Protein AF-A0A7C7Q3C3-F1 (afdb_monomer_lite)

Foldseek 3Di:
DDLVVVLVVLVVVLVVLVVQLVVCVVVVVVVSVVVSVVVNVVSVVVNVVSVCVVVVPDD

Structure (mmCIF, N/CA/C/O backbone):
data_AF-A0A7C7Q3C3-F1
#
_entry.id   AF-A0A7C7Q3C3-F1
#
loop_
_atom_site.group_PDB
_atom_site.id
_atom_site.type_symbol
_atom_site.label_atom_id
_atom_site.label_alt_id
_atom_site.label_comp_id
_atom_site.label_asym_id
_atom_site.label_entity_id
_atom_site.label_seq_id
_atom_site.pdbx_PDB_ins_code
_atom_site.Cartn_x
_atom_site.Cartn_y
_atom_site.Cartn_z
_atom_site.occupancy
_atom_site.B_iso_or_equiv
_atom_site.auth_seq_id
_atom_site.auth_comp_id
_atom_site.auth_asym_id
_atom_site.auth_atom_id
_atom_site.pdbx_PDB_model_num
ATOM 1 N N . MET A 1 1 ? 10.577 13.540 -13.174 1.00 70.50 1 MET A N 1
ATOM 2 C CA . MET A 1 1 ? 10.608 12.614 -12.032 1.00 70.50 1 MET A CA 1
ATOM 3 C C . MET A 1 1 ? 10.935 11.246 -12.605 1.00 70.50 1 MET A C 1
ATOM 5 O O . MET A 1 1 ? 10.195 10.814 -13.483 1.00 70.50 1 MET A O 1
ATOM 9 N N . SER A 1 2 ? 12.074 10.656 -12.252 1.00 87.94 2 SER A N 1
ATOM 10 C CA . SER A 1 2 ? 12.495 9.331 -12.720 1.00 87.94 2 SER A CA 1
ATOM 11 C C . SER A 1 2 ? 11.610 8.227 -12.125 1.00 87.94 2 SER A C 1
ATOM 13 O O . SER A 1 2 ? 10.911 8.454 -11.134 1.00 87.94 2 SER A O 1
ATOM 15 N N . ALA A 1 3 ? 11.632 7.029 -12.720 1.00 86.81 3 ALA A N 1
ATOM 16 C CA . ALA A 1 3 ? 10.944 5.853 -12.174 1.00 86.81 3 ALA A CA 1
ATOM 17 C C . ALA A 1 3 ? 11.380 5.563 -10.727 1.00 86.81 3 ALA A C 1
ATOM 19 O O . ALA A 1 3 ? 10.545 5.311 -9.863 1.00 86.81 3 ALA A O 1
ATOM 20 N N . GLU A 1 4 ? 12.670 5.735 -10.445 1.00 90.06 4 GLU A N 1
ATOM 21 C CA . GLU A 1 4 ? 13.271 5.566 -9.123 1.00 90.06 4 GLU A CA 1
ATOM 22 C C . GLU A 1 4 ? 12.760 6.611 -8.110 1.00 90.06 4 GLU A C 1
ATOM 24 O O . GLU A 1 4 ? 12.402 6.274 -6.981 1.00 90.06 4 GLU A O 1
ATOM 29 N N . GLU A 1 5 ? 12.607 7.875 -8.526 1.00 93.19 5 GLU A N 1
ATOM 30 C CA . GLU A 1 5 ? 11.988 8.919 -7.696 1.00 93.19 5 GLU A CA 1
ATOM 31 C C . GLU A 1 5 ? 10.497 8.641 -7.427 1.00 93.19 5 GLU A C 1
ATOM 33 O O . GLU A 1 5 ? 9.996 8.943 -6.340 1.00 93.19 5 GLU A O 1
ATOM 38 N N . ILE A 1 6 ? 9.771 8.073 -8.398 1.00 93.88 6 ILE A N 1
ATOM 39 C CA . ILE A 1 6 ? 8.371 7.653 -8.222 1.00 93.88 6 ILE A CA 1
ATOM 40 C C . ILE A 1 6 ? 8.296 6.485 -7.231 1.00 93.88 6 ILE A C 1
ATOM 42 O O . ILE A 1 6 ? 7.496 6.538 -6.294 1.00 93.88 6 ILE A O 1
ATOM 46 N N . ALA A 1 7 ? 9.136 5.461 -7.404 1.00 95.06 7 ALA A N 1
ATOM 47 C CA . ALA A 1 7 ? 9.192 4.293 -6.533 1.00 95.06 7 ALA A CA 1
ATOM 48 C C . ALA A 1 7 ? 9.503 4.695 -5.085 1.00 95.06 7 ALA A C 1
ATOM 50 O O . ALA A 1 7 ? 8.754 4.329 -4.180 1.00 95.06 7 ALA A O 1
ATOM 51 N N . GLY A 1 8 ? 10.513 5.545 -4.868 1.00 96.31 8 GLY A N 1
ATOM 52 C CA . GLY A 1 8 ? 10.860 6.040 -3.534 1.00 96.31 8 GLY A CA 1
ATOM 53 C C . GLY A 1 8 ? 9.703 6.775 -2.845 1.00 96.31 8 GLY A C 1
ATOM 54 O O . GLY A 1 8 ? 9.429 6.550 -1.664 1.00 96.31 8 GLY A O 1
ATOM 55 N N . LYS A 1 9 ? 8.949 7.601 -3.585 1.00 97.19 9 LYS A N 1
ATOM 56 C CA . LYS A 1 9 ? 7.746 8.261 -3.045 1.00 97.19 9 LYS A CA 1
ATOM 57 C C . LYS A 1 9 ? 6.635 7.267 -2.713 1.00 97.19 9 LYS A C 1
ATOM 59 O O . LYS A 1 9 ? 5.990 7.405 -1.676 1.00 97.19 9 LYS A O 1
ATOM 64 N N . LEU A 1 10 ? 6.403 6.271 -3.566 1.00 97.62 10 LEU A N 1
ATOM 65 C CA . LEU A 1 10 ? 5.396 5.235 -3.324 1.00 97.62 10 LEU A CA 1
ATOM 66 C C . LEU A 1 10 ? 5.747 4.365 -2.110 1.00 97.62 10 LEU A C 1
ATOM 68 O O . LEU A 1 10 ? 4.857 4.032 -1.331 1.00 97.62 10 LEU A O 1
ATOM 72 N N . GLU A 1 11 ? 7.023 4.044 -1.893 1.00 97.88 11 GLU A N 1
ATOM 73 C CA . GLU A 1 11 ? 7.479 3.329 -0.695 1.00 97.88 11 GLU A CA 1
ATOM 74 C C . GLU A 1 11 ? 7.260 4.146 0.583 1.00 97.88 11 GLU A C 1
ATOM 76 O O . GLU A 1 11 ? 6.785 3.608 1.591 1.00 97.88 11 GLU A O 1
ATOM 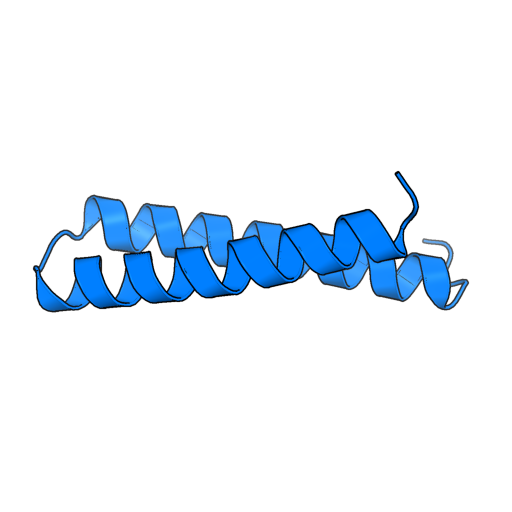81 N N . GLN A 1 12 ? 7.531 5.454 0.540 1.00 98.25 12 GLN A N 1
ATOM 82 C CA . GLN A 1 12 ? 7.232 6.348 1.657 1.00 98.25 12 GLN A CA 1
ATOM 83 C C . GLN A 1 12 ? 5.724 6.385 1.953 1.00 98.25 12 GLN A C 1
ATOM 85 O O . GLN A 1 12 ? 5.318 6.173 3.098 1.00 98.25 12 GLN A O 1
ATOM 90 N N . ILE A 1 13 ? 4.890 6.567 0.924 1.00 98.19 13 ILE A N 1
ATOM 91 C CA . ILE A 1 13 ? 3.425 6.554 1.054 1.00 98.19 13 ILE A CA 1
ATOM 92 C C . ILE A 1 13 ? 2.943 5.216 1.633 1.00 98.19 13 ILE A C 1
ATOM 94 O O . ILE A 1 13 ? 2.092 5.194 2.521 1.00 98.19 13 ILE A O 1
ATOM 98 N N . LEU A 1 14 ? 3.500 4.089 1.180 1.00 98.44 14 LEU A N 1
ATOM 99 C CA . LEU A 1 14 ? 3.156 2.759 1.686 1.00 98.44 14 LEU A CA 1
ATOM 100 C C . LEU A 1 14 ? 3.461 2.622 3.184 1.00 98.44 14 LEU A C 1
ATOM 102 O O . LEU A 1 14 ? 2.664 2.045 3.928 1.00 98.44 14 LEU A O 1
ATOM 106 N N . LYS A 1 15 ? 4.603 3.152 3.634 1.00 98.50 15 LYS A N 1
ATOM 107 C CA . LYS A 1 15 ? 4.988 3.164 5.050 1.00 98.50 15 LYS A CA 1
ATOM 108 C C . LYS A 1 15 ? 4.014 3.997 5.887 1.00 98.50 15 LYS A C 1
ATOM 110 O O . LYS A 1 15 ? 3.551 3.517 6.921 1.00 98.50 15 LYS A O 1
ATOM 115 N N . GLU A 1 16 ? 3.675 5.198 5.432 1.00 98.56 16 GLU A N 1
ATOM 116 C CA . GLU A 1 16 ? 2.735 6.094 6.119 1.00 98.56 16 GLU A CA 1
ATOM 117 C C . GLU A 1 16 ? 1.318 5.495 6.171 1.00 98.56 16 GLU A C 1
ATOM 119 O O . GLU A 1 16 ? 0.689 5.468 7.229 1.00 98.56 16 GLU A O 1
ATOM 124 N N . LEU A 1 17 ? 0.834 4.901 5.075 1.00 98.44 17 LEU A N 1
ATOM 125 C CA . LEU A 1 17 ? -0.471 4.230 5.037 1.00 98.44 17 LEU A CA 1
ATOM 126 C C . LEU A 1 17 ? -0.559 3.044 6.003 1.00 98.44 17 LEU A C 1
ATOM 128 O O . LEU A 1 17 ? -1.610 2.827 6.609 1.00 98.44 17 LEU A O 1
ATOM 132 N N . ARG A 1 18 ? 0.529 2.283 6.181 1.00 98.50 18 ARG A N 1
ATOM 133 C CA . ARG A 1 18 ? 0.589 1.202 7.180 1.00 98.50 18 ARG A CA 1
ATOM 134 C C . ARG A 1 18 ? 0.474 1.744 8.601 1.00 98.50 18 ARG A C 1
ATOM 136 O O . ARG A 1 18 ? -0.251 1.165 9.403 1.00 98.50 18 ARG A O 1
ATOM 143 N N . GLN A 1 19 ? 1.130 2.866 8.899 1.00 98.50 19 GLN A N 1
ATOM 144 C CA . GLN A 1 19 ? 0.998 3.527 10.201 1.00 98.50 19 GLN A CA 1
ATOM 145 C C . GLN A 1 19 ? -0.438 4.006 10.439 1.00 98.50 19 GLN A C 1
ATOM 147 O O . GLN A 1 19 ? -1.002 3.731 11.496 1.00 98.50 19 GLN A O 1
ATOM 152 N N . VAL A 1 20 ? -1.064 4.636 9.439 1.00 98.31 20 VAL A N 1
ATOM 153 C CA . VAL A 1 20 ? -2.477 5.048 9.504 1.00 98.31 20 VAL A CA 1
ATOM 154 C C . VAL A 1 20 ? -3.395 3.847 9.734 1.00 98.31 20 VAL A C 1
ATOM 156 O O . VAL A 1 20 ? -4.313 3.932 10.549 1.00 98.31 20 VAL A O 1
ATOM 159 N N . ASN A 1 21 ? -3.153 2.720 9.056 1.00 98.50 21 ASN A N 1
ATOM 160 C CA . ASN A 1 21 ? -3.964 1.517 9.230 1.00 98.50 21 ASN A CA 1
ATOM 161 C C . ASN A 1 21 ? -3.878 0.961 10.657 1.00 98.50 21 ASN A C 1
ATOM 163 O O . ASN A 1 21 ? -4.910 0.677 11.261 1.00 98.50 21 ASN A O 1
ATOM 167 N N . GLU A 1 22 ? -2.668 0.866 11.214 1.00 98.44 22 GLU A N 1
ATOM 168 C CA . GLU A 1 22 ? -2.459 0.408 12.591 1.00 98.44 22 GLU A CA 1
ATOM 169 C C . GLU A 1 22 ? -3.078 1.374 13.611 1.00 98.44 22 GLU A C 1
ATOM 171 O O . GLU A 1 22 ? -3.749 0.938 14.546 1.00 98.44 22 GLU A O 1
ATOM 176 N N . MET A 1 23 ? -2.946 2.690 13.411 1.00 98.38 23 MET A N 1
ATOM 177 C CA . MET A 1 23 ? -3.614 3.691 14.252 1.00 98.38 23 MET A CA 1
ATOM 178 C C . MET A 1 23 ? -5.140 3.542 14.209 1.00 98.38 23 MET A C 1
ATOM 180 O O . MET A 1 23 ? -5.792 3.581 15.25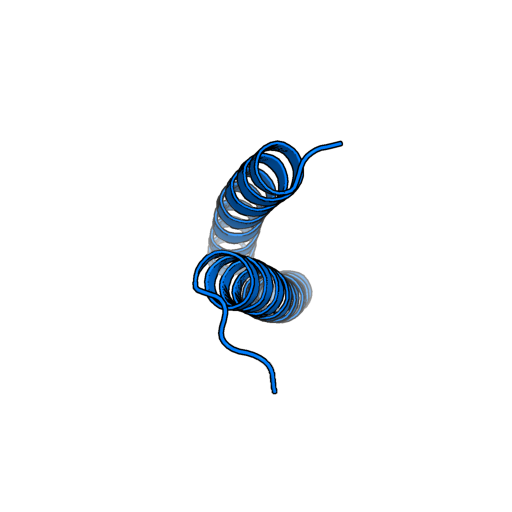5 1.00 98.38 23 MET A O 1
ATOM 184 N N . ALA A 1 24 ? -5.709 3.342 13.017 1.00 98.31 24 ALA A N 1
ATOM 185 C CA . ALA A 1 24 ? -7.144 3.155 12.831 1.00 98.31 24 ALA A CA 1
ATOM 186 C C . ALA A 1 24 ? -7.642 1.872 13.503 1.00 98.31 24 ALA A C 1
ATOM 188 O O . ALA A 1 24 ? -8.652 1.910 14.204 1.00 98.31 24 ALA A O 1
ATOM 189 N N . LYS A 1 25 ? -6.904 0.769 13.348 1.00 97.62 25 LYS A N 1
ATOM 190 C CA . LYS A 1 25 ? -7.181 -0.514 13.999 1.00 97.62 25 LYS A CA 1
ATOM 191 C C . LYS A 1 25 ? -7.163 -0.383 15.523 1.00 97.62 25 LYS A C 1
ATOM 193 O O . LYS A 1 25 ? -8.120 -0.778 16.179 1.00 97.62 25 LYS A O 1
ATOM 198 N N . ASN A 1 26 ? -6.127 0.246 16.081 1.00 98.25 26 ASN A N 1
ATOM 199 C CA . ASN A 1 26 ? -6.002 0.463 17.527 1.00 98.25 26 ASN A CA 1
ATOM 200 C C . ASN A 1 26 ? -7.086 1.399 18.085 1.00 98.25 26 ASN A C 1
ATOM 202 O O . ASN A 1 26 ? -7.478 1.276 19.242 1.00 98.25 26 ASN A O 1
ATOM 206 N N . SER A 1 27 ? -7.591 2.314 17.256 1.00 98.06 27 SER A N 1
ATOM 207 C CA . SER A 1 27 ? -8.643 3.271 17.622 1.00 98.06 27 SER A CA 1
ATOM 208 C C . SER A 1 27 ? -10.060 2.783 17.279 1.00 98.06 27 SER A C 1
ATOM 210 O O . SER A 1 27 ? -11.015 3.536 17.451 1.00 98.06 27 SER A O 1
ATOM 212 N N . ASN A 1 28 ? -10.217 1.549 16.779 1.00 96.88 28 ASN A N 1
ATOM 213 C CA . ASN A 1 28 ? -11.482 0.987 16.281 1.00 96.88 28 ASN A CA 1
ATOM 214 C C . ASN A 1 28 ? -12.187 1.858 15.214 1.00 96.88 28 ASN A C 1
ATOM 216 O O . ASN A 1 28 ? -13.416 1.885 15.114 1.00 96.88 28 ASN A O 1
ATOM 220 N N . ILE A 1 29 ? -11.420 2.574 14.385 1.00 98.00 29 ILE A N 1
ATOM 221 C CA . ILE A 1 29 ? -11.939 3.420 13.301 1.00 98.00 29 ILE A CA 1
ATOM 222 C C . ILE A 1 29 ? -12.021 2.589 12.012 1.00 98.00 29 ILE A C 1
ATOM 224 O O . ILE A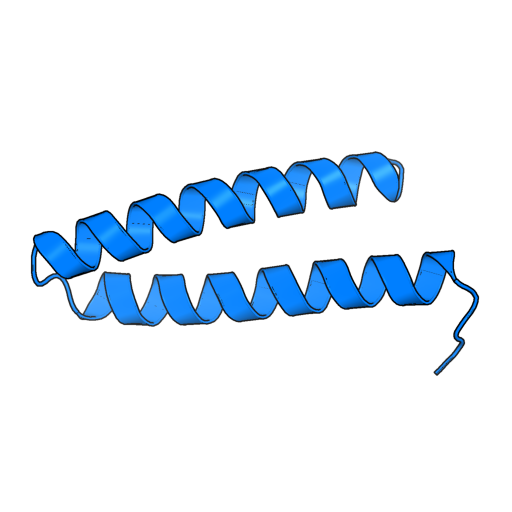 1 29 ? -11.220 2.739 11.086 1.00 98.00 29 ILE A O 1
ATOM 228 N N . TYR A 1 30 ? -13.021 1.707 11.943 1.00 96.31 30 TYR A N 1
ATOM 229 C CA . TYR A 1 30 ? -13.180 0.715 10.867 1.00 96.31 30 TYR A CA 1
ATOM 230 C C . TYR A 1 30 ? -13.182 1.299 9.447 1.00 96.31 30 TYR A C 1
ATOM 232 O O . TYR A 1 30 ? -12.648 0.695 8.517 1.00 96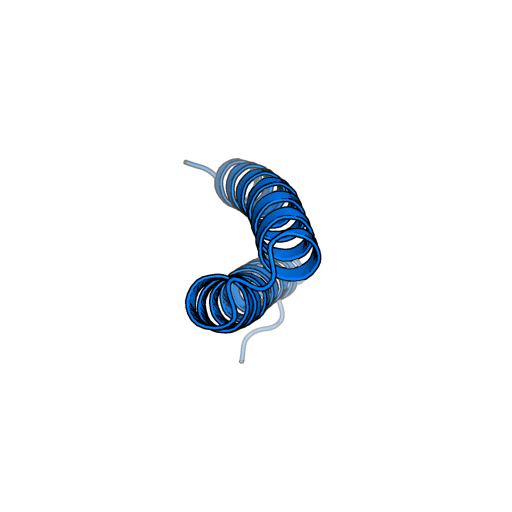.31 30 TYR A O 1
ATOM 240 N N . VAL A 1 31 ? -13.774 2.483 9.257 1.00 97.94 31 VAL A N 1
ATOM 241 C CA . VAL A 1 31 ? -13.825 3.140 7.941 1.00 97.94 31 VAL A CA 1
ATOM 242 C C . VAL A 1 31 ? -12.416 3.487 7.460 1.00 97.94 31 VAL A C 1
ATOM 244 O O . VAL A 1 31 ? -12.058 3.181 6.323 1.00 97.94 31 VAL A O 1
ATOM 247 N N . VAL A 1 32 ? -11.594 4.067 8.338 1.00 97.88 32 VAL A N 1
ATOM 248 C CA . VAL A 1 32 ? -10.212 4.437 8.012 1.00 97.88 32 VAL A CA 1
ATOM 249 C C . VAL A 1 32 ? -9.363 3.186 7.816 1.00 97.88 32 VAL A C 1
ATOM 251 O O . VAL A 1 32 ? -8.572 3.140 6.876 1.00 97.88 32 VAL A O 1
ATOM 254 N N . GLU A 1 33 ? -9.564 2.142 8.623 1.00 98.00 33 GLU A N 1
ATOM 255 C CA . GLU A 1 33 ? -8.883 0.855 8.447 1.00 98.00 33 GLU A CA 1
ATOM 256 C C . GLU A 1 33 ? -9.166 0.253 7.057 1.00 98.00 33 GLU A C 1
ATOM 258 O O . GLU A 1 33 ? -8.245 -0.143 6.340 1.00 98.00 33 GLU A O 1
ATOM 263 N N . ARG A 1 34 ? -10.434 0.224 6.630 1.00 97.94 34 ARG A N 1
ATOM 264 C CA . ARG A 1 34 ? -10.820 -0.307 5.315 1.00 97.94 34 ARG A CA 1
ATOM 265 C C . ARG A 1 34 ? -10.229 0.514 4.168 1.00 97.94 34 ARG A C 1
ATOM 267 O O . ARG A 1 34 ? -9.696 -0.064 3.221 1.00 97.94 34 ARG A O 1
ATOM 274 N N . VAL A 1 35 ? -10.321 1.842 4.244 1.00 98.12 35 VAL A N 1
ATOM 275 C CA . VAL A 1 35 ? -9.803 2.740 3.198 1.00 98.12 35 VAL A CA 1
ATOM 276 C C . VAL A 1 35 ? -8.285 2.626 3.093 1.00 98.12 35 VAL A C 1
ATOM 278 O O . VAL A 1 35 ? -7.763 2.428 1.998 1.00 98.12 35 VAL A O 1
ATOM 281 N N . SER A 1 36 ? -7.570 2.670 4.218 1.00 98.00 36 SER A N 1
ATOM 282 C CA . SER A 1 36 ? -6.108 2.538 4.226 1.00 98.00 36 SER A CA 1
ATOM 283 C C . SER A 1 36 ? -5.645 1.174 3.706 1.00 98.00 36 SER A C 1
ATOM 285 O O . SER A 1 36 ? -4.717 1.138 2.904 1.00 98.00 36 SER A O 1
ATOM 287 N N . LYS A 1 37 ? -6.328 0.063 4.034 1.00 97.94 37 LYS A N 1
ATOM 288 C CA . LYS A 1 37 ? -6.052 -1.259 3.428 1.00 97.94 37 LYS A CA 1
ATOM 289 C C . LYS A 1 37 ? -6.182 -1.252 1.908 1.00 97.94 37 LYS A C 1
ATOM 291 O O . LYS A 1 37 ? -5.336 -1.819 1.220 1.00 97.94 37 LYS A O 1
ATOM 296 N N . HIS A 1 38 ? -7.223 -0.612 1.380 1.00 98.12 38 HIS A N 1
ATOM 297 C CA . HIS A 1 38 ? -7.408 -0.512 -0.064 1.00 98.12 38 HIS A CA 1
ATOM 298 C C . HIS A 1 38 ? -6.274 0.290 -0.713 1.00 98.12 38 HIS A C 1
ATOM 300 O O . HIS A 1 38 ? -5.668 -0.175 -1.674 1.00 98.12 38 HIS A O 1
ATOM 306 N N . LEU A 1 39 ? -5.931 1.451 -0.147 1.00 98.38 39 LEU A N 1
ATOM 307 C CA . LEU A 1 39 ? -4.842 2.292 -0.647 1.00 98.38 39 LEU A CA 1
ATOM 308 C C . LEU A 1 39 ? -3.483 1.582 -0.599 1.00 98.38 39 LEU A C 1
ATOM 310 O O . LEU A 1 39 ? -2.721 1.676 -1.556 1.00 98.38 39 LEU A O 1
ATOM 314 N N . ILE A 1 40 ? -3.201 0.821 0.464 1.00 98.56 40 ILE A N 1
ATOM 315 C CA . ILE A 1 40 ? -1.999 -0.022 0.567 1.00 98.56 40 ILE A CA 1
ATOM 316 C C . ILE A 1 40 ? -1.904 -0.968 -0.636 1.00 98.56 40 ILE A C 1
ATOM 318 O O . ILE A 1 40 ? -0.863 -1.018 -1.287 1.00 98.56 40 ILE A O 1
ATOM 322 N N . SER A 1 41 ? -2.992 -1.669 -0.966 1.00 98.12 41 SER A N 1
ATOM 323 C CA . SER A 1 41 ? -3.026 -2.606 -2.096 1.00 98.12 41 SER A CA 1
ATOM 324 C C . SER A 1 41 ? -2.798 -1.916 -3.448 1.00 98.12 41 SER A C 1
ATOM 326 O O . SER A 1 41 ? -2.050 -2.435 -4.280 1.00 98.12 41 SER A O 1
ATOM 328 N N . HIS A 1 42 ? -3.374 -0.728 -3.662 1.00 98.00 42 HIS A N 1
ATOM 329 C CA . HIS A 1 42 ? -3.130 0.067 -4.875 1.00 98.00 42 HIS A CA 1
ATOM 330 C C . HIS A 1 42 ? -1.665 0.478 -5.007 1.00 98.00 42 HIS A C 1
ATOM 332 O O . HIS A 1 42 ? -1.060 0.280 -6.057 1.00 98.00 42 HIS A O 1
ATOM 338 N N . VAL A 1 43 ? -1.069 0.996 -3.932 1.00 98.1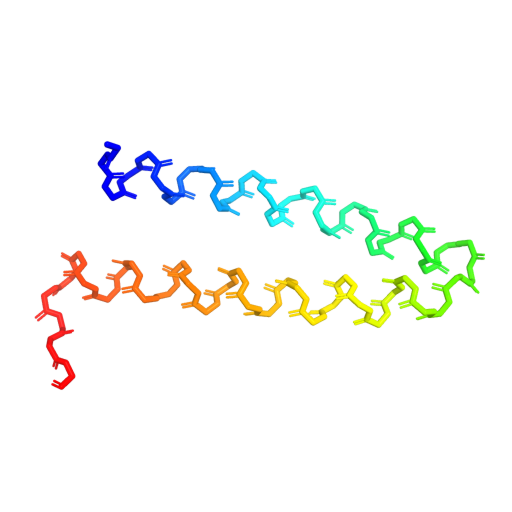2 43 VAL A N 1
ATOM 339 C CA . VAL A 1 43 ? 0.340 1.418 -3.929 1.00 98.12 43 VAL A CA 1
ATOM 340 C C . VAL A 1 43 ? 1.275 0.233 -4.181 1.00 98.12 43 VAL A C 1
ATOM 342 O O . VAL A 1 43 ? 2.230 0.361 -4.943 1.00 98.12 43 VAL A O 1
ATOM 345 N N . GLN A 1 44 ? 0.980 -0.939 -3.610 1.00 97.44 44 GLN A N 1
ATOM 346 C CA . GLN A 1 44 ? 1.728 -2.168 -3.895 1.00 97.44 44 GLN A CA 1
ATOM 347 C C . GLN A 1 44 ? 1.634 -2.567 -5.371 1.00 97.44 44 GLN A C 1
ATOM 349 O O . GLN A 1 44 ? 2.653 -2.888 -5.974 1.00 97.44 44 GLN A O 1
ATOM 354 N N . THR A 1 45 ? 0.444 -2.471 -5.969 1.00 96.81 45 THR A N 1
ATOM 355 C CA . THR A 1 45 ? 0.237 -2.768 -7.396 1.00 96.81 45 THR A CA 1
ATOM 356 C C . THR A 1 45 ? 1.047 -1.824 -8.289 1.00 96.81 45 THR A C 1
ATOM 358 O O . THR A 1 45 ? 1.666 -2.264 -9.254 1.00 96.81 45 THR A O 1
ATOM 361 N N . LEU A 1 46 ? 1.099 -0.532 -7.950 1.00 95.81 46 LEU A N 1
ATOM 362 C CA . LEU A 1 46 ? 1.912 0.447 -8.679 1.00 95.81 46 LEU A CA 1
ATOM 363 C C . LEU A 1 46 ? 3.413 0.144 -8.566 1.00 95.81 46 LEU A C 1
ATOM 365 O O . LEU A 1 46 ? 4.116 0.169 -9.572 1.00 95.81 46 LEU A O 1
ATOM 369 N N . LEU A 1 47 ? 3.897 -0.187 -7.364 1.00 95.75 47 LEU A N 1
ATOM 370 C CA . LEU A 1 47 ? 5.294 -0.577 -7.144 1.00 95.75 47 LEU A CA 1
ATOM 371 C C . LEU A 1 47 ? 5.670 -1.847 -7.918 1.00 95.75 47 LEU A C 1
ATOM 373 O O . LEU A 1 47 ? 6.762 -1.929 -8.473 1.00 95.75 47 LEU A O 1
ATOM 377 N N . GLU A 1 48 ? 4.777 -2.834 -7.978 1.00 93.69 48 GLU A N 1
ATOM 378 C CA . GLU A 1 48 ? 4.981 -4.031 -8.798 1.00 93.69 48 GLU A CA 1
ATOM 379 C C . GLU A 1 48 ? 5.013 -3.705 -10.292 1.00 93.69 48 GLU A C 1
ATOM 381 O O . GLU A 1 48 ? 5.853 -4.245 -11.009 1.00 93.69 48 GLU A O 1
ATOM 386 N N . GLY A 1 49 ? 4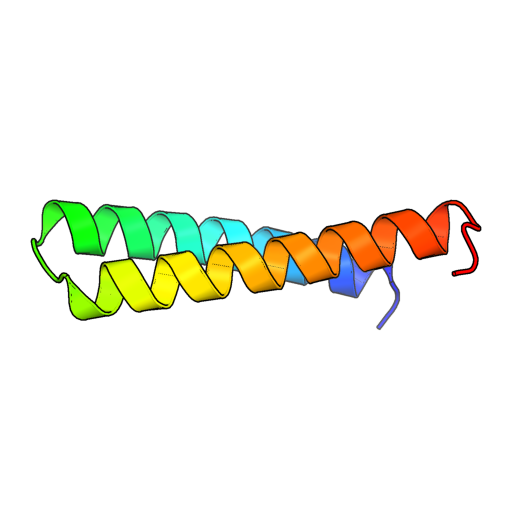.139 -2.806 -10.755 1.00 92.69 49 GLY A N 1
ATOM 387 C CA . GLY A 1 49 ? 4.132 -2.324 -12.135 1.00 92.69 49 GLY A CA 1
ATOM 388 C C . GLY A 1 49 ? 5.462 -1.683 -12.531 1.00 92.69 49 GLY A C 1
ATOM 389 O O . GLY A 1 49 ? 6.027 -2.047 -13.557 1.00 92.69 49 GLY A O 1
ATOM 390 N N . LEU A 1 50 ? 6.007 -0.812 -11.676 1.00 90.31 50 LEU A N 1
ATOM 391 C CA . LEU A 1 50 ? 7.308 -0.172 -11.905 1.00 90.31 50 LEU A CA 1
ATOM 392 C C . LEU A 1 50 ? 8.453 -1.193 -11.963 1.00 90.31 50 LEU A C 1
ATOM 394 O O . LEU A 1 50 ? 9.268 -1.146 -12.877 1.00 90.31 50 LEU A O 1
ATOM 398 N N . LYS A 1 51 ? 8.477 -2.171 -11.048 1.00 85.25 51 LYS A N 1
ATOM 399 C CA . LYS A 1 51 ? 9.500 -3.234 -11.048 1.00 85.25 51 LYS A CA 1
ATOM 400 C C . LYS A 1 51 ? 9.442 -4.119 -12.293 1.00 85.25 51 LYS A C 1
ATOM 402 O O . LYS A 1 51 ? 10.471 -4.613 -12.746 1.00 85.25 51 LYS A O 1
ATOM 407 N N . ARG A 1 52 ? 8.242 -4.369 -12.825 1.00 82.06 52 ARG A N 1
ATOM 408 C CA . ARG A 1 52 ? 8.061 -5.152 -14.058 1.00 82.06 52 ARG A CA 1
ATOM 409 C C . ARG A 1 52 ? 8.560 -4.393 -15.283 1.00 82.06 52 ARG A C 1
ATOM 411 O O . ARG A 1 52 ? 9.215 -5.009 -16.121 1.00 82.06 52 ARG A O 1
ATOM 418 N N . ASP A 1 53 ? 8.292 -3.091 -15.342 1.00 78.31 53 ASP A N 1
ATOM 419 C CA . ASP A 1 53 ? 8.768 -2.202 -16.407 1.00 78.31 53 ASP A CA 1
ATOM 420 C C . ASP A 1 53 ? 10.306 -2.106 -16.404 1.00 78.31 53 ASP A C 1
ATOM 422 O O . ASP A 1 53 ? 10.945 -2.321 -17.431 1.00 78.31 53 ASP A O 1
ATOM 426 N N . GLU A 1 54 ? 10.922 -1.941 -15.224 1.00 70.12 54 GLU A N 1
ATOM 427 C CA . GLU A 1 54 ? 12.388 -1.956 -15.059 1.00 70.12 54 GLU A CA 1
ATOM 428 C C . GLU A 1 54 ? 13.036 -3.281 -15.487 1.00 70.12 54 GLU A C 1
ATOM 430 O O . GLU A 1 54 ? 14.151 -3.296 -16.009 1.00 70.12 54 GLU A O 1
ATOM 435 N N . ALA A 1 55 ? 12.342 -4.403 -15.292 1.00 71.75 55 ALA A N 1
ATOM 436 C CA . ALA A 1 55 ? 12.819 -5.725 -15.685 1.00 71.75 55 ALA A CA 1
ATOM 437 C C . ALA A 1 55 ? 12.517 -6.084 -17.157 1.00 71.75 55 ALA A C 1
ATOM 439 O O . ALA A 1 55 ? 12.826 -7.197 -17.587 1.00 71.75 55 ALA A O 1
ATOM 440 N N . GLY A 1 56 ? 11.935 -5.164 -17.937 1.00 63.75 56 GLY A N 1
ATOM 441 C CA . GLY A 1 56 ? 11.658 -5.356 -19.363 1.00 63.75 56 GLY A CA 1
ATOM 442 C C . GLY A 1 56 ? 10.513 -6.327 -19.663 1.00 63.75 56 GLY A C 1
ATOM 443 O O . GLY A 1 56 ? 10.387 -6.795 -20.797 1.00 63.75 56 GLY A O 1
ATOM 444 N N . TYR A 1 57 ? 9.667 -6.644 -18.678 1.00 56.84 57 TYR A N 1
ATOM 445 C CA . TYR A 1 57 ? 8.481 -7.466 -18.905 1.00 56.84 57 TYR A CA 1
ATOM 446 C C . TYR A 1 57 ? 7.389 -6.611 -19.555 1.00 56.84 57 TYR A C 1
ATOM 448 O O . TYR A 1 57 ? 6.634 -5.922 -18.873 1.00 56.84 57 TYR A O 1
ATOM 456 N N . SER A 1 58 ? 7.305 -6.664 -20.885 1.00 50.41 58 SER A N 1
ATOM 457 C CA . SER A 1 58 ? 6.148 -6.147 -21.624 1.00 50.41 58 SER A CA 1
ATOM 458 C C . SER A 1 58 ? 4.952 -7.082 -21.418 1.00 50.41 58 SER A C 1
ATOM 460 O O . SER A 1 58 ? 5.095 -8.297 -21.570 1.00 50.41 58 SER A O 1
ATOM 462 N N . ILE A 1 59 ? 3.802 -6.517 -21.034 1.00 48.66 59 ILE A N 1
ATOM 463 C CA . ILE A 1 59 ? 2.501 -7.211 -21.010 1.00 48.66 59 ILE A CA 1
ATOM 464 C C . ILE A 1 59 ? 2.024 -7.435 -22.445 1.00 48.66 59 ILE A C 1
ATOM 466 O O . ILE A 1 59 ? 2.147 -6.480 -23.245 1.00 48.66 59 ILE A O 1
#

Sequence (59 aa):
MSAEEIAGKLEQILKELRQVNEMAKNSNIYVVERVSKHLISHVQTLLEGLKRDEAGYSI

pLDDT: mean 91.79, std 12.2, range [48.66, 98.56]

Secondary structure (DSSP, 8-state):
--HHHHHHHHHHHHHHHHHHHHHHHHTT-HHHHHHHHHHHHHHHHHHHHHHHHHTT---

Radius of gyration: 13.75 Å; chains: 1; bounding box: 27×20×39 Å